Protein AF-L7FP70-F1 (afdb_monomer)

pLDDT: mean 86.77, std 14.59, range [39.66, 96.88]

Foldseek 3Di:
DDDPDPPPPFAPDDDFQWEDDGRDTDGEPPQARHANDNQAGPHGDFQWEDDPRHTDGEDPQARAANDNQAGPHGDPQWDDDPRHTDGNDPPDD

Solvent-accessible surface area (backbone atoms only — not comparable to full-atom values): 5301 Å² total; per-residue (Å²): 140,80,90,80,76,86,49,99,85,52,49,90,75,51,60,84,34,24,19,69,57,89,51,41,70,40,68,33,43,77,52,27,37,34,29,79,37,70,73,33,34,78,40,42,30,84,34,20,21,66,58,88,35,40,42,42,66,33,44,84,51,27,38,27,28,75,40,62,79,35,35,79,35,42,31,94,66,33,43,80,53,97,35,35,44,42,74,58,66,90,83,82,126

InterPro domains:
  IPR005127 Giardia variant-specific surface protein [PF03302] (7-90)
  IPR006212 Furin-like repeat [SM00261] (22-80)
  IPR009030 Growth factor receptor cysteine-rich domain superfamily [SSF57184] (10-91)

Organism: NCBI:txid370355

Nearest PDB structures (foldseek):
  4qxf-assembly1_C-2  TM=8.107E-01  e=1.839E-02  Homo sapiens
  4kng-assembly1_P  TM=6.000E-01  e=3.685E-03  Homo sapiens
  4c8v-assembly6_F  TM=4.702E-01  e=4.469E-03  Xenopus tropicalis
  4c8v-assembly3_C  TM=5.120E-01  e=1.617E-02  Xenopus tropicalis
  4c99-assembly1_B  TM=5.070E-01  e=2.379E-02  Mus musculus

Secondary structure (DSSP, 8-state):
-------TT--SSPPTTEEEETTEEEEPPTTEEEEEETTEEEEEPTTEEEETTEEEEPPTTEEEEEETTEEEEE-TTEEEETTEEEE--TT--

Radius of gyration: 17.93 Å; Cα contacts (8 Å, |Δi|>4): 203; chains: 1; bounding box: 40×29×50 Å

Mean predicted aligned error: 7.75 Å

Structure (mmCIF, N/CA/C/O backbone):
data_AF-L7FP70-F1
#
_entry.id   AF-L7FP70-F1
#
loop_
_atom_site.group_PDB
_atom_site.id
_atom_site.type_symbol
_atom_site.label_atom_id
_atom_site.label_alt_id
_atom_site.label_comp_id
_atom_site.label_asym_id
_atom_site.label_entity_id
_atom_site.label_seq_id
_atom_site.pdbx_PDB_ins_code
_atom_site.Cartn_x
_atom_site.Cartn_y
_atom_site.Cartn_z
_atom_site.occupancy
_atom_site.B_iso_or_equiv
_atom_site.auth_seq_id
_atom_site.auth_comp_id
_atom_site.auth_asym_id
_atom_site.auth_atom_id
_atom_site.pdbx_PDB_model_num
ATOM 1 N N . VAL A 1 1 ? 9.821 24.021 -17.419 1.00 44.19 1 VAL A N 1
ATOM 2 C CA . VAL A 1 1 ? 9.799 22.732 -16.683 1.00 44.19 1 VAL A CA 1
ATOM 3 C C . VAL A 1 1 ? 8.357 22.244 -16.793 1.00 44.19 1 VAL A C 1
ATOM 5 O O . VAL A 1 1 ? 7.508 22.918 -16.248 1.00 44.19 1 VAL A O 1
ATOM 8 N N . LEU A 1 2 ? 7.928 21.276 -17.599 1.00 39.66 2 LEU A N 1
ATOM 9 C CA . LEU A 1 2 ? 8.512 20.031 -18.078 1.00 39.66 2 LEU A CA 1
ATOM 10 C C . LEU A 1 2 ? 8.053 19.781 -19.530 1.00 39.66 2 LEU A C 1
ATOM 12 O O . LEU A 1 2 ? 6.856 19.730 -19.796 1.00 39.66 2 LEU A O 1
ATOM 16 N N . ASN A 1 3 ? 8.995 19.565 -20.446 1.00 45.62 3 ASN A N 1
ATOM 17 C CA . ASN A 1 3 ? 8.703 19.058 -21.786 1.00 45.62 3 ASN A CA 1
ATOM 18 C C . ASN A 1 3 ? 8.926 17.541 -21.780 1.00 45.62 3 ASN A C 1
ATOM 20 O O . ASN A 1 3 ? 10.045 17.096 -22.014 1.00 45.62 3 ASN A O 1
ATOM 24 N N . ALA A 1 4 ? 7.888 16.743 -21.534 1.00 49.75 4 ALA A N 1
ATOM 25 C CA . ALA A 1 4 ? 7.906 15.330 -21.909 1.00 49.75 4 ALA A CA 1
ATOM 26 C C . ALA A 1 4 ? 7.085 15.193 -23.194 1.00 49.75 4 ALA A C 1
ATOM 28 O O . ALA A 1 4 ? 5.860 15.105 -23.162 1.00 49.75 4 ALA A O 1
ATOM 29 N N . LYS A 1 5 ? 7.778 15.291 -24.335 1.00 55.62 5 LYS A N 1
ATOM 30 C CA . LYS A 1 5 ? 7.197 15.064 -25.658 1.00 55.62 5 LYS A CA 1
ATOM 31 C C . LYS A 1 5 ? 6.668 13.631 -25.729 1.00 55.62 5 LYS A C 1
ATOM 33 O O . LYS A 1 5 ? 7.416 12.681 -25.521 1.00 55.62 5 LYS A O 1
ATOM 38 N N . LEU A 1 6 ? 5.388 13.512 -26.067 1.00 58.66 6 LEU A N 1
ATOM 39 C CA . LEU A 1 6 ? 4.824 12.341 -26.723 1.00 58.66 6 LEU A CA 1
ATOM 40 C C . LEU A 1 6 ? 5.511 12.252 -28.099 1.00 58.66 6 LEU A C 1
ATOM 42 O O . LEU A 1 6 ? 5.112 12.950 -29.027 1.00 58.66 6 LEU A O 1
ATOM 46 N N . ASP A 1 7 ? 6.591 11.485 -28.222 1.00 55.00 7 ASP A N 1
ATOM 47 C CA . ASP A 1 7 ? 7.084 11.077 -29.539 1.00 55.00 7 ASP A CA 1
ATOM 48 C C . ASP A 1 7 ? 6.440 9.725 -29.856 1.00 55.00 7 ASP A C 1
ATOM 50 O O . ASP A 1 7 ? 6.493 8.796 -29.048 1.00 55.00 7 ASP A O 1
ATOM 54 N N . ALA A 1 8 ? 5.728 9.648 -30.979 1.00 58.66 8 ALA A N 1
ATOM 55 C CA . ALA A 1 8 ? 4.674 8.670 -31.265 1.00 58.66 8 ALA A CA 1
ATOM 56 C C . ALA A 1 8 ? 5.138 7.201 -31.424 1.00 58.66 8 ALA A C 1
ATOM 58 O O . ALA A 1 8 ? 4.383 6.378 -31.939 1.00 58.66 8 ALA A O 1
ATOM 59 N N . THR A 1 9 ? 6.344 6.847 -30.962 1.00 57.69 9 THR A N 1
ATOM 60 C CA . THR A 1 9 ? 6.917 5.496 -31.099 1.00 57.69 9 THR A CA 1
ATOM 61 C C . THR A 1 9 ? 7.625 4.972 -29.841 1.00 57.69 9 THR A C 1
ATOM 63 O O . THR A 1 9 ? 7.830 3.764 -29.725 1.00 57.69 9 THR A O 1
ATOM 66 N N . THR A 1 10 ? 7.975 5.817 -28.864 1.00 59.34 10 THR A N 1
ATOM 67 C CA . THR A 1 10 ? 8.703 5.383 -27.657 1.00 59.34 10 THR A CA 1
ATOM 68 C C . THR A 1 10 ? 8.192 6.086 -26.406 1.00 59.34 10 THR A C 1
ATOM 70 O O . THR A 1 10 ? 8.201 7.309 -26.291 1.00 59.34 10 THR A O 1
ATOM 73 N N . CYS A 1 11 ? 7.737 5.298 -25.430 1.00 69.19 11 CYS A N 1
ATOM 74 C CA . CYS A 1 11 ? 7.305 5.860 -24.163 1.00 69.19 11 CYS A CA 1
ATOM 75 C C . CYS A 1 11 ? 8.530 6.218 -23.316 1.00 69.19 11 CYS A C 1
ATOM 77 O O . CYS A 1 11 ? 9.328 5.343 -22.994 1.00 69.19 11 CYS A O 1
ATOM 79 N N . VAL A 1 12 ? 8.689 7.496 -22.976 1.00 78.06 12 VAL A N 1
ATOM 80 C CA . VAL A 1 12 ? 9.772 7.985 -22.098 1.00 78.06 12 VAL A CA 1
ATOM 81 C C . VAL A 1 12 ? 9.298 8.220 -20.663 1.00 78.06 12 VAL A C 1
ATOM 83 O O . VAL A 1 12 ? 10.109 8.313 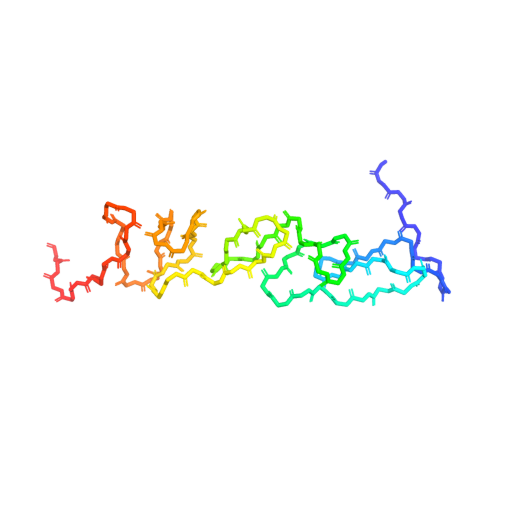-19.746 1.00 78.06 12 VAL A O 1
ATOM 86 N N . SER A 1 13 ? 7.984 8.285 -20.451 1.00 79.69 13 SER A N 1
ATOM 87 C CA . SER A 1 13 ? 7.355 8.397 -19.139 1.00 79.69 13 SER A CA 1
ATOM 88 C C . SER A 1 13 ? 5.961 7.775 -19.164 1.00 79.69 13 SER A C 1
ATOM 90 O O . SER A 1 13 ? 5.211 7.920 -20.127 1.00 79.69 13 SER A O 1
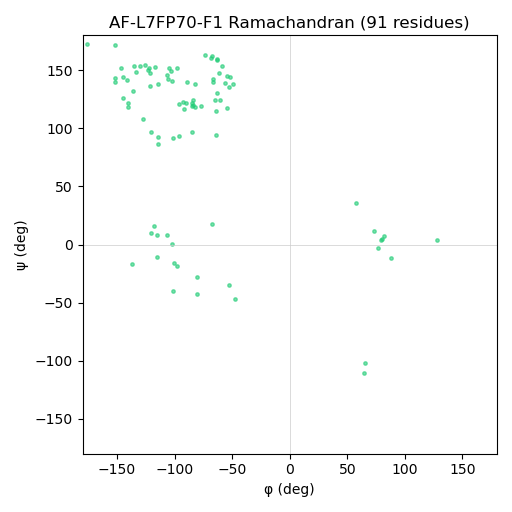ATOM 92 N N . CYS A 1 14 ? 5.603 7.069 -18.095 1.00 85.69 14 CYS A N 1
ATOM 93 C CA . CYS A 1 14 ? 4.312 6.403 -17.976 1.00 85.69 14 CYS A CA 1
ATOM 94 C C . CYS A 1 14 ? 3.372 7.188 -17.062 1.00 85.69 14 CYS A C 1
ATOM 96 O O . CYS A 1 14 ? 3.804 7.844 -16.116 1.00 85.69 14 CYS A O 1
ATOM 98 N N . LYS A 1 15 ? 2.066 7.101 -17.334 1.00 87.94 15 LYS A N 1
ATOM 99 C CA . LYS A 1 15 ? 1.039 7.605 -16.413 1.00 87.94 15 LYS A CA 1
ATOM 100 C C . LYS A 1 15 ? 1.081 6.835 -15.085 1.00 87.94 15 LYS A C 1
ATOM 102 O O . LYS A 1 15 ? 1.542 5.695 -15.050 1.00 87.94 15 LYS A O 1
ATOM 107 N N . ALA A 1 16 ? 0.532 7.422 -14.021 1.00 86.81 16 ALA A N 1
ATOM 108 C CA . ALA A 1 16 ? 0.388 6.745 -12.730 1.00 86.81 16 ALA A CA 1
ATOM 109 C C . ALA A 1 16 ? -0.307 5.375 -12.876 1.00 86.81 16 ALA A C 1
ATOM 111 O O . ALA A 1 16 ? -1.195 5.197 -13.717 1.00 86.81 16 ALA A O 1
ATOM 112 N N . GLY A 1 17 ? 0.118 4.402 -12.069 1.00 89.38 17 GLY A N 1
ATOM 113 C CA . GLY A 1 17 ? -0.282 2.998 -12.187 1.00 89.38 17 GLY A CA 1
ATOM 114 C C . GLY A 1 17 ? 0.464 2.203 -13.266 1.00 89.38 17 GLY A C 1
ATOM 115 O O . GLY A 1 17 ? 0.134 1.038 -13.483 1.00 89.38 17 GLY A O 1
ATOM 116 N N . PHE A 1 18 ? 1.457 2.795 -13.941 1.00 92.50 18 PHE A N 1
ATOM 117 C CA . PHE A 1 18 ? 2.307 2.118 -14.920 1.00 92.50 18 PHE A CA 1
ATOM 118 C C . PHE A 1 18 ? 3.786 2.447 -14.685 1.00 92.50 18 PHE A C 1
ATOM 120 O O . PHE A 1 18 ? 4.121 3.560 -14.285 1.00 92.50 18 PHE A O 1
ATOM 127 N N . TYR A 1 19 ? 4.672 1.502 -14.997 1.00 92.94 19 TYR A N 1
ATOM 128 C CA . TYR A 1 19 ? 6.120 1.699 -15.014 1.00 92.94 19 TYR A CA 1
ATOM 129 C C . TYR A 1 19 ? 6.686 1.499 -16.415 1.00 92.94 19 TYR A C 1
ATOM 131 O O . TYR A 1 19 ? 6.126 0.768 -17.237 1.00 92.94 19 TYR A O 1
ATOM 139 N N . LEU A 1 20 ? 7.810 2.161 -16.678 1.00 90.25 20 LEU A N 1
ATOM 140 C CA . LEU A 1 20 ? 8.518 2.042 -17.940 1.00 90.25 20 LEU A CA 1
ATOM 141 C C . LEU A 1 20 ? 9.429 0.814 -17.919 1.00 90.25 20 LEU A C 1
ATOM 143 O O . LEU A 1 20 ? 10.304 0.693 -17.064 1.00 90.25 20 LEU A O 1
ATOM 147 N N . GLU A 1 21 ? 9.253 -0.073 -18.892 1.00 91.25 21 GLU A N 1
ATOM 148 C CA . GLU A 1 21 ? 10.152 -1.194 -19.143 1.00 91.25 21 GLU A CA 1
ATOM 149 C C . GLU A 1 21 ? 10.582 -1.167 -20.614 1.00 91.25 21 GLU A C 1
ATOM 151 O O . GLU A 1 21 ? 9.781 -1.400 -21.528 1.00 91.25 21 GLU A O 1
ATOM 156 N N . GLY A 1 22 ? 11.845 -0.809 -20.856 1.00 87.38 22 GLY A N 1
ATOM 157 C CA . GLY A 1 22 ? 12.323 -0.462 -22.194 1.00 87.38 22 GLY A CA 1
ATOM 158 C C . GLY A 1 22 ? 11.621 0.800 -22.703 1.00 87.38 22 GLY A C 1
ATOM 159 O O . GLY A 1 22 ? 11.832 1.881 -22.169 1.00 87.38 22 GLY A O 1
ATOM 160 N N . SER A 1 23 ? 10.758 0.654 -23.711 1.00 84.75 23 SER A N 1
ATOM 161 C CA . SER A 1 23 ? 9.925 1.742 -24.262 1.00 84.75 23 SER A CA 1
ATOM 162 C C . SER A 1 23 ? 8.423 1.477 -24.114 1.00 84.75 23 SER A C 1
ATOM 164 O O . SER A 1 23 ? 7.610 2.104 -24.796 1.00 84.75 23 SER A O 1
ATOM 166 N N . LYS A 1 24 ? 8.044 0.515 -23.259 1.00 87.56 24 LYS A N 1
ATOM 167 C CA . LYS A 1 24 ? 6.653 0.108 -23.027 1.00 87.56 24 LYS A CA 1
ATOM 168 C C . LYS A 1 24 ? 6.234 0.440 -21.602 1.00 87.56 24 LYS A C 1
ATOM 170 O O . LYS A 1 24 ? 6.968 0.169 -20.656 1.00 87.56 24 LYS A O 1
ATOM 175 N N . CYS A 1 25 ? 5.018 0.953 -21.451 1.00 91.19 25 CYS A N 1
ATOM 176 C CA . CYS A 1 25 ? 4.394 1.078 -20.141 1.00 91.19 25 CYS A CA 1
ATOM 177 C C . CYS A 1 25 ? 3.722 -0.2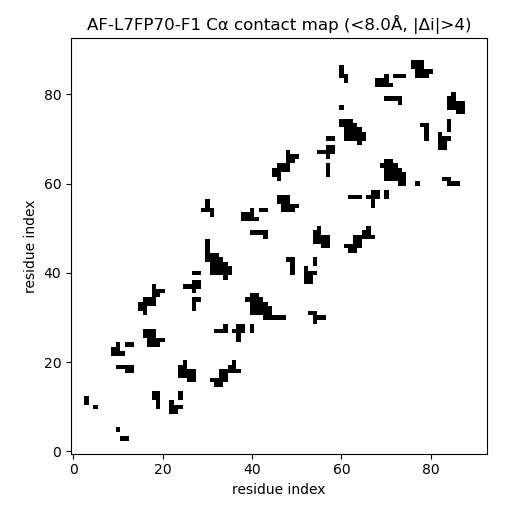30 -19.755 1.00 91.19 25 CYS A C 1
ATOM 179 O O . CYS A 1 25 ? 2.806 -0.691 -20.438 1.00 91.19 25 CYS A O 1
ATOM 181 N N . LYS A 1 26 ? 4.156 -0.803 -18.640 1.00 92.75 26 LYS A N 1
ATOM 182 C CA . LYS A 1 26 ? 3.535 -1.973 -18.027 1.00 92.75 26 LYS A CA 1
ATOM 183 C C . LYS A 1 26 ? 2.785 -1.556 -16.776 1.00 92.75 26 LYS A C 1
ATOM 185 O O . LYS A 1 26 ? 3.186 -0.619 -16.097 1.00 92.75 26 LYS A O 1
ATOM 190 N N . VAL A 1 27 ? 1.675 -2.228 -16.500 1.00 94.00 27 VAL A N 1
ATOM 191 C CA . VAL A 1 27 ? 0.848 -1.932 -15.328 1.00 94.00 27 VAL A CA 1
ATOM 192 C C . VAL A 1 27 ? 1.605 -2.276 -14.042 1.00 94.00 27 VAL A C 1
ATOM 194 O O . VAL A 1 27 ? 2.346 -3.260 -13.993 1.00 94.00 27 VAL A O 1
ATOM 197 N N . CYS A 1 28 ? 1.433 -1.459 -13.009 1.00 95.75 28 CYS A N 1
ATOM 198 C CA . CYS A 1 28 ? 1.916 -1.764 -11.669 1.00 95.75 28 CYS A CA 1
ATOM 199 C C . CYS A 1 28 ? 1.158 -2.950 -11.054 1.00 95.75 28 CYS A C 1
ATOM 201 O O . CYS A 1 28 ? 0.055 -3.299 -11.476 1.00 95.75 28 CYS A O 1
ATOM 203 N N . ALA A 1 29 ? 1.732 -3.544 -10.006 1.00 95.81 29 ALA A N 1
ATOM 204 C CA . ALA A 1 29 ? 1.027 -4.527 -9.191 1.00 95.81 29 ALA A CA 1
ATOM 205 C C . ALA A 1 29 ? -0.258 -3.943 -8.572 1.00 95.81 29 ALA A C 1
ATOM 207 O O . ALA A 1 29 ? -0.362 -2.741 -8.319 1.00 95.81 29 ALA A O 1
ATOM 208 N N . THR A 1 30 ? -1.234 -4.804 -8.286 1.00 95.00 30 THR A N 1
ATOM 209 C CA . THR A 1 30 ? -2.506 -4.412 -7.662 1.00 95.00 30 THR A CA 1
ATOM 210 C C . THR A 1 30 ? -2.292 -3.615 -6.374 1.00 95.00 30 THR A C 1
ATOM 212 O O . THR A 1 30 ? -1.470 -3.978 -5.536 1.00 95.00 30 THR A O 1
ATOM 215 N N . GLY A 1 31 ? -3.048 -2.526 -6.211 1.00 94.06 31 GLY A N 1
ATOM 216 C CA . GLY A 1 31 ? -2.958 -1.643 -5.043 1.00 94.06 31 GLY A CA 1
ATOM 217 C C . GLY A 1 31 ? -1.754 -0.697 -5.055 1.00 94.06 31 GLY A C 1
ATOM 218 O O . GLY A 1 31 ? -1.631 0.134 -4.157 1.00 94.06 31 GLY A O 1
ATOM 219 N N . CYS A 1 32 ? -0.880 -0.790 -6.060 1.00 96.81 32 CYS A N 1
ATOM 220 C CA . CYS A 1 32 ? 0.250 0.106 -6.234 1.00 96.81 32 CYS A CA 1
ATOM 221 C C . CYS A 1 32 ? -0.127 1.314 -7.099 1.00 96.81 32 CYS A C 1
ATOM 223 O O . CYS A 1 32 ? -0.528 1.170 -8.256 1.00 96.81 32 CYS A O 1
ATOM 225 N N . LYS A 1 33 ? 0.032 2.514 -6.539 1.00 95.06 33 LYS A N 1
ATOM 226 C CA . LYS A 1 33 ? -0.234 3.786 -7.216 1.00 95.06 33 LYS A CA 1
ATOM 227 C C . LYS A 1 33 ? 0.931 4.188 -8.118 1.00 95.06 33 LYS A C 1
ATOM 229 O O . LYS A 1 33 ? 0.712 4.622 -9.249 1.00 95.06 33 LYS A O 1
ATOM 234 N N . GLU A 1 34 ? 2.159 4.015 -7.638 1.00 94.88 34 GLU A N 1
ATOM 235 C CA . GLU A 1 34 ? 3.382 4.297 -8.393 1.00 94.88 34 GLU A CA 1
ATOM 236 C C 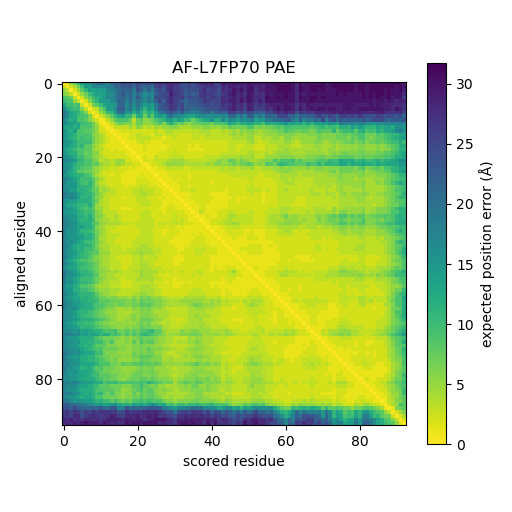. GLU A 1 34 ? 4.386 3.171 -8.193 1.00 94.88 34 GLU A C 1
ATOM 238 O O . GLU A 1 34 ? 4.650 2.770 -7.061 1.00 94.88 34 GLU A O 1
ATOM 243 N N . CYS A 1 35 ? 4.978 2.679 -9.278 1.00 95.81 35 CYS A N 1
ATOM 244 C CA . CYS A 1 35 ? 5.971 1.615 -9.237 1.00 95.81 35 CYS A CA 1
ATOM 245 C C . CYS A 1 35 ? 7.170 1.923 -10.139 1.00 95.81 35 CYS A C 1
ATOM 247 O O . CYS A 1 35 ? 7.053 2.629 -11.138 1.00 95.81 35 CYS A O 1
ATOM 249 N N . SER A 1 36 ? 8.325 1.356 -9.790 1.00 93.56 36 SER A N 1
ATOM 250 C CA . SER A 1 36 ? 9.541 1.34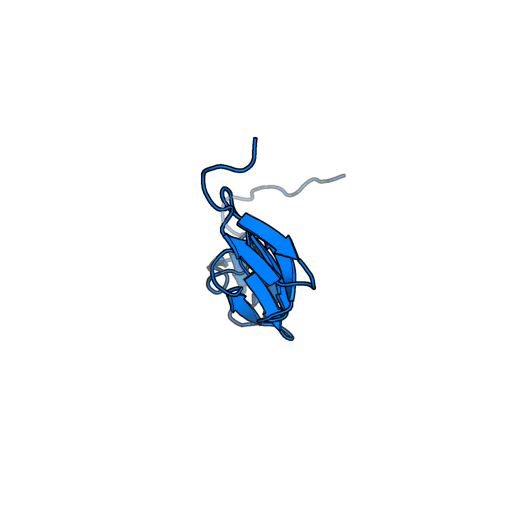3 -10.623 1.00 93.56 36 SER A CA 1
ATOM 251 C C . SER A 1 36 ? 9.770 -0.003 -11.319 1.00 93.56 36 SER A C 1
ATOM 253 O O . SER A 1 36 ? 10.752 -0.177 -12.034 1.00 93.56 36 SER A O 1
ATOM 255 N N . GLY A 1 37 ? 8.879 -0.972 -11.107 1.00 93.25 37 GLY A N 1
ATOM 256 C CA . GLY A 1 37 ? 8.967 -2.309 -11.679 1.00 93.25 37 GLY A CA 1
ATOM 257 C C . GLY A 1 37 ? 7.745 -3.151 -11.328 1.00 93.25 37 GLY A C 1
ATOM 258 O O . GLY A 1 37 ? 6.951 -2.766 -10.469 1.00 93.25 37 GLY A O 1
ATOM 259 N N . ALA A 1 38 ? 7.641 -4.338 -11.929 1.00 91.06 38 ALA A N 1
ATOM 260 C CA . ALA A 1 38 ? 6.511 -5.252 -11.728 1.00 91.06 38 ALA A CA 1
ATOM 261 C C . ALA A 1 38 ? 6.223 -5.567 -10.247 1.00 91.06 38 ALA A C 1
ATOM 263 O O . ALA A 1 38 ? 5.069 -5.713 -9.858 1.00 91.06 38 ALA A O 1
ATOM 264 N N . THR A 1 39 ? 7.268 -5.654 -9.419 1.00 90.38 39 THR A N 1
ATOM 265 C CA . THR A 1 39 ? 7.186 -5.984 -7.984 1.00 90.38 39 THR A CA 1
ATOM 266 C C . THR A 1 39 ? 7.755 -4.888 -7.081 1.00 90.38 39 THR A C 1
ATOM 268 O O . THR A 1 39 ? 7.939 -5.109 -5.885 1.00 90.38 39 THR A O 1
ATOM 271 N N . LYS A 1 40 ? 8.066 -3.712 -7.646 1.00 95.06 40 LYS A N 1
ATOM 272 C CA . LYS A 1 40 ? 8.677 -2.590 -6.923 1.00 95.06 40 LYS A CA 1
ATOM 273 C C . LYS A 1 40 ? 7.735 -1.407 -6.853 1.00 95.06 40 LYS A C 1
ATOM 275 O O . LYS A 1 40 ? 7.792 -0.510 -7.694 1.00 95.06 40 LYS A O 1
ATOM 280 N N . CYS A 1 41 ? 6.878 -1.418 -5.846 1.00 96.81 41 CYS A N 1
ATOM 281 C CA . CYS A 1 41 ? 6.003 -0.306 -5.548 1.00 96.81 41 CYS A CA 1
ATOM 282 C C . CYS A 1 41 ? 6.717 0.782 -4.740 1.00 96.81 41 CYS A C 1
ATOM 284 O O . CYS A 1 41 ? 7.469 0.483 -3.818 1.00 96.81 41 CYS A O 1
ATOM 286 N N . ILE A 1 42 ? 6.460 2.035 -5.100 1.00 95.75 42 ILE A N 1
ATOM 287 C CA . ILE A 1 42 ? 6.969 3.244 -4.446 1.00 95.75 42 ILE A CA 1
ATOM 288 C C . ILE A 1 42 ? 5.880 3.838 -3.548 1.00 95.75 42 ILE A C 1
ATOM 290 O O . ILE A 1 42 ? 6.165 4.285 -2.441 1.00 95.75 42 ILE A O 1
ATOM 294 N N . SER A 1 43 ? 4.626 3.829 -4.011 1.00 95.25 43 SER A N 1
ATOM 295 C CA . SER A 1 43 ? 3.487 4.349 -3.255 1.00 95.25 43 SER A CA 1
ATOM 296 C C . SER A 1 43 ? 2.223 3.528 -3.503 1.00 95.25 43 SER A C 1
ATOM 298 O O . SER A 1 43 ? 1.980 3.037 -4.606 1.00 95.25 43 SER A O 1
ATOM 300 N N . CYS A 1 44 ? 1.400 3.375 -2.466 1.00 96.44 44 CYS A N 1
ATOM 301 C CA . CYS A 1 44 ? 0.176 2.583 -2.520 1.00 96.44 44 CYS A CA 1
ATOM 302 C C . CYS A 1 44 ? -1.062 3.449 -2.745 1.00 96.44 44 CYS A C 1
ATOM 304 O O . CYS A 1 44 ? -1.102 4.624 -2.378 1.00 96.44 44 CYS A O 1
ATOM 306 N N . SER A 1 45 ? -2.077 2.861 -3.371 1.00 95.50 45 SER A N 1
ATOM 307 C CA . SER A 1 45 ? -3.415 3.444 -3.442 1.00 95.50 45 SER A CA 1
ATOM 308 C C . SER A 1 45 ? -4.074 3.454 -2.060 1.00 95.50 45 SER A C 1
ATOM 310 O O . SER A 1 45 ? -3.691 2.686 -1.176 1.00 95.50 45 SER A O 1
ATOM 312 N N . ASP A 1 46 ? -5.099 4.290 -1.883 1.00 93.56 46 ASP A N 1
ATOM 313 C CA . ASP A 1 46 ? -5.914 4.268 -0.665 1.00 93.56 46 ASP A CA 1
ATOM 314 C C . ASP A 1 46 ? -6.481 2.856 -0.412 1.00 93.56 46 ASP A C 1
ATOM 316 O O . ASP A 1 46 ? -6.764 2.095 -1.343 1.00 93.56 46 ASP A O 1
ATOM 320 N N . GLY A 1 47 ? -6.594 2.478 0.861 1.00 94.75 47 GLY A N 1
ATOM 321 C CA . GLY A 1 47 ? -6.923 1.113 1.281 1.00 94.75 47 GLY A CA 1
ATOM 322 C C . GLY A 1 47 ? -5.751 0.121 1.242 1.00 94.75 47 GLY A C 1
ATOM 323 O O . GLY A 1 47 ? -5.956 -1.057 1.546 1.00 94.75 47 GLY A O 1
ATOM 324 N N . TYR A 1 48 ? -4.533 0.567 0.914 1.00 96.50 48 TYR A N 1
ATOM 325 C CA . TYR A 1 48 ? -3.306 -0.2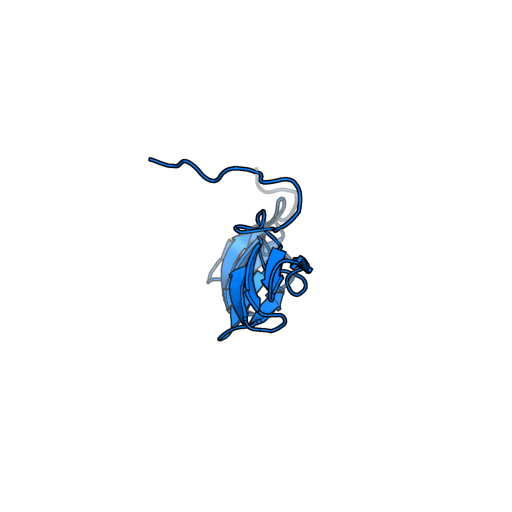32 0.966 1.00 96.50 48 TYR A CA 1
ATOM 326 C C . TYR A 1 48 ? -2.191 0.504 1.721 1.00 96.50 48 TYR A C 1
ATOM 328 O O . TYR A 1 48 ? -2.139 1.732 1.737 1.00 96.50 48 TYR A O 1
ATOM 336 N N . TYR A 1 49 ? -1.269 -0.256 2.309 1.00 96.88 49 TYR A N 1
ATOM 337 C CA . TYR A 1 49 ? -0.041 0.254 2.920 1.00 96.88 49 TYR A CA 1
ATOM 338 C C . TYR A 1 49 ? 1.189 -0.382 2.274 1.00 96.88 49 TYR A C 1
ATOM 340 O O . TYR A 1 49 ? 1.132 -1.509 1.772 1.00 96.88 49 TYR A O 1
ATOM 348 N N . LEU A 1 50 ? 2.299 0.354 2.284 1.00 96.69 50 LEU A N 1
ATOM 349 C CA . LEU A 1 50 ? 3.564 -0.102 1.722 1.00 96.69 50 LEU A CA 1
ATOM 350 C C . LEU A 1 50 ? 4.299 -0.983 2.738 1.00 96.69 50 LEU A C 1
ATOM 352 O O . LEU A 1 50 ? 4.671 -0.523 3.814 1.00 96.69 50 LEU A O 1
ATOM 356 N N . ASP A 1 51 ? 4.523 -2.241 2.374 1.00 95.88 51 ASP A N 1
ATOM 357 C CA . ASP A 1 51 ? 5.304 -3.215 3.133 1.00 95.88 51 ASP A CA 1
ATOM 358 C C . ASP A 1 51 ? 6.555 -3.570 2.320 1.00 95.88 51 ASP A C 1
ATOM 360 O O . ASP A 1 51 ? 6.530 -4.395 1.399 1.00 95.88 51 ASP A O 1
ATOM 364 N N . GLY A 1 52 ? 7.644 -2.845 2.585 1.00 94.56 52 GLY A N 1
ATOM 365 C CA . GLY A 1 52 ? 8.838 -2.869 1.744 1.00 94.56 52 GLY A CA 1
ATOM 366 C C . GLY A 1 52 ? 8.560 -2.287 0.356 1.00 94.56 52 GLY A C 1
ATOM 367 O O . GLY A 1 52 ? 8.500 -1.077 0.193 1.00 94.56 52 GLY A O 1
ATOM 368 N N . ASN A 1 53 ? 8.397 -3.159 -0.640 1.00 95.38 53 ASN A N 1
ATOM 369 C CA . ASN A 1 53 ? 8.143 -2.797 -2.042 1.00 95.38 53 ASN A CA 1
ATOM 370 C C . ASN A 1 53 ? 6.763 -3.268 -2.533 1.00 95.38 53 ASN A C 1
ATOM 372 O O . ASN A 1 53 ? 6.478 -3.220 -3.730 1.00 95.38 53 ASN A O 1
ATOM 376 N N . ILE A 1 54 ? 5.917 -3.782 -1.637 1.00 95.50 54 ILE A N 1
ATOM 377 C CA . ILE A 1 54 ? 4.634 -4.395 -1.985 1.00 95.50 54 ILE A CA 1
ATOM 378 C C . ILE A 1 54 ? 3.519 -3.650 -1.261 1.00 95.50 54 ILE A C 1
ATOM 380 O O . ILE A 1 54 ? 3.622 -3.365 -0.072 1.00 95.50 54 ILE A O 1
ATOM 384 N N . CYS A 1 55 ? 2.430 -3.373 -1.972 1.00 96.69 55 CYS A N 1
ATOM 385 C CA . CYS A 1 55 ? 1.225 -2.835 -1.360 1.00 96.69 55 CYS A CA 1
ATOM 386 C C . CYS A 1 55 ? 0.366 -3.961 -0.804 1.00 96.69 55 CYS A C 1
ATOM 388 O O . CYS A 1 55 ? -0.100 -4.830 -1.543 1.00 96.69 55 CYS A O 1
ATOM 390 N N . LYS A 1 56 ? 0.138 -3.933 0.506 1.00 96.50 56 LYS A N 1
ATOM 391 C CA . LYS A 1 56 ? -0.751 -4.866 1.199 1.00 96.50 56 LYS A CA 1
ATOM 392 C C . LYS A 1 56 ? -2.036 -4.152 1.583 1.00 96.50 56 LYS A C 1
ATOM 394 O O . LYS A 1 56 ? -2.019 -2.977 1.934 1.00 96.50 56 LYS A O 1
ATOM 399 N N . ARG A 1 57 ? -3.163 -4.855 1.485 1.00 95.69 57 ARG A N 1
ATOM 400 C CA . ARG A 1 57 ? -4.475 -4.277 1.791 1.00 95.69 57 ARG A CA 1
ATOM 401 C C . ARG A 1 57 ? -4.576 -3.955 3.282 1.00 95.69 57 ARG A C 1
ATOM 403 O O . ARG A 1 57 ? -4.140 -4.747 4.117 1.00 95.69 57 ARG A O 1
ATOM 410 N N . CYS A 1 58 ? -5.185 -2.822 3.605 1.00 95.75 58 CYS A N 1
ATOM 411 C CA . CYS A 1 58 ? -5.569 -2.481 4.966 1.00 95.75 58 CYS A CA 1
ATOM 412 C C . CYS A 1 58 ? -6.605 -3.470 5.522 1.00 95.75 58 CYS A C 1
ATOM 414 O O . CYS A 1 58 ? -7.332 -4.136 4.774 1.00 95.75 58 CYS A O 1
ATOM 416 N N . THR A 1 59 ? -6.704 -3.536 6.852 1.00 94.06 59 THR A N 1
ATOM 417 C CA . THR A 1 59 ? -7.818 -4.230 7.514 1.00 94.06 59 THR A CA 1
ATOM 418 C C . THR A 1 59 ? -9.154 -3.579 7.141 1.00 94.06 59 THR A C 1
ATOM 420 O O . THR A 1 59 ? -9.239 -2.374 6.901 1.00 94.06 59 THR A O 1
ATOM 423 N N . THR A 1 60 ? -10.210 -4.392 7.081 1.00 91.12 60 THR A N 1
ATOM 424 C CA . THR A 1 60 ? -11.579 -3.956 6.784 1.00 91.12 60 THR A CA 1
ATOM 425 C C . THR A 1 60 ? -12.003 -2.762 7.643 1.00 91.12 60 THR A C 1
ATOM 427 O O . THR A 1 60 ? -11.733 -2.724 8.841 1.00 91.12 60 THR A O 1
ATOM 430 N N . GLY A 1 61 ? -12.689 -1.796 7.027 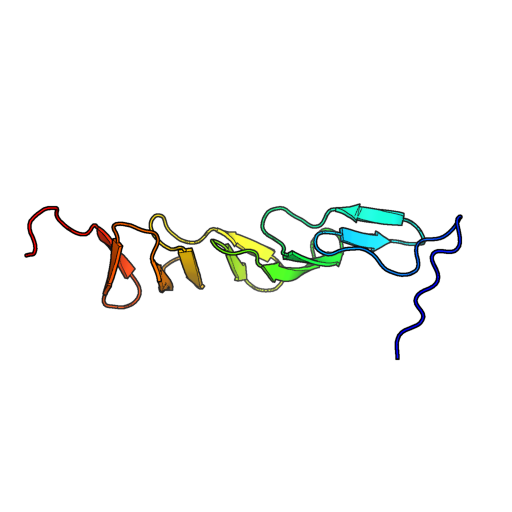1.00 91.00 61 GLY A N 1
ATOM 431 C CA . GLY A 1 61 ? -13.130 -0.555 7.672 1.00 91.00 61 GLY A CA 1
ATOM 432 C C . GLY A 1 61 ? -12.101 0.577 7.615 1.00 91.00 61 GLY A C 1
ATOM 433 O O . GLY A 1 61 ? -12.455 1.727 7.863 1.00 91.00 61 GLY A O 1
ATOM 434 N N . CYS A 1 62 ? -10.853 0.300 7.230 1.00 95.56 62 CYS A N 1
ATOM 435 C CA . CYS A 1 62 ? -9.809 1.315 7.124 1.00 95.56 62 CYS A CA 1
ATOM 436 C C . CYS A 1 62 ? -9.674 1.834 5.692 1.00 95.56 62 CYS A C 1
ATOM 438 O O . CYS A 1 62 ? -9.381 1.073 4.772 1.00 95.56 62 CYS A O 1
ATOM 440 N N . SER A 1 63 ? -9.862 3.142 5.518 1.00 94.81 63 SER A N 1
ATOM 441 C CA . SER A 1 63 ? -9.622 3.832 4.244 1.00 94.81 63 SER A CA 1
ATOM 442 C C . SER A 1 63 ? -8.136 4.138 4.046 1.00 94.81 63 SER A C 1
ATOM 444 O O . SER A 1 63 ? -7.652 4.173 2.916 1.00 94.81 63 S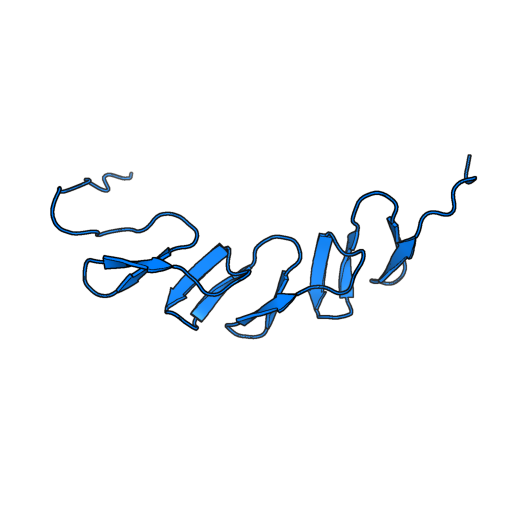ER A O 1
ATOM 446 N N . LYS A 1 64 ? -7.389 4.308 5.146 1.00 95.38 64 LYS A N 1
ATOM 447 C CA . LYS A 1 64 ? -5.933 4.500 5.163 1.00 95.38 64 LYS A CA 1
ATOM 448 C C . LYS A 1 64 ? -5.317 3.749 6.337 1.00 95.38 64 LYS A C 1
ATOM 450 O O . LYS A 1 64 ? -5.882 3.721 7.433 1.00 95.38 64 LYS A O 1
ATOM 455 N N . CYS A 1 65 ? -4.148 3.158 6.126 1.00 96.56 65 CYS A N 1
ATOM 456 C CA . CYS A 1 65 ? -3.408 2.466 7.171 1.00 96.56 65 CYS A CA 1
ATOM 457 C C . CYS A 1 65 ? -1.895 2.611 6.973 1.00 96.56 65 CYS A C 1
ATOM 459 O O . CYS A 1 65 ? -1.421 2.785 5.853 1.00 96.56 65 CYS A O 1
ATOM 461 N N . SER A 1 66 ? -1.143 2.565 8.072 1.00 95.06 66 SER A N 1
ATOM 462 C CA . SER A 1 66 ? 0.327 2.547 8.077 1.00 95.06 66 SER A CA 1
ATOM 463 C C . SER A 1 66 ? 0.897 1.134 8.229 1.00 95.06 66 SER A C 1
ATOM 465 O O . SER A 1 66 ? 2.053 0.897 7.8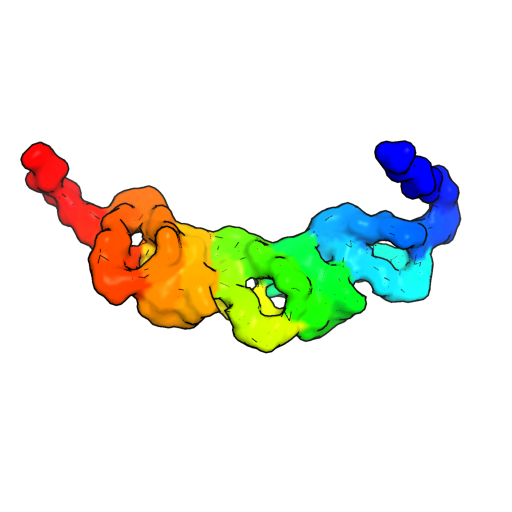95 1.00 95.06 66 SER A O 1
ATOM 467 N N . ALA A 1 67 ? 0.083 0.194 8.707 1.00 94.25 67 ALA A N 1
ATOM 468 C CA . ALA A 1 67 ? 0.376 -1.232 8.786 1.00 94.25 67 ALA A CA 1
ATOM 469 C C . ALA A 1 67 ? -0.938 -2.023 8.711 1.00 94.25 67 ALA A C 1
ATOM 471 O O . ALA A 1 67 ? -2.017 -1.439 8.827 1.00 94.25 67 ALA A O 1
ATOM 472 N N . ALA A 1 68 ? -0.859 -3.354 8.602 1.00 89.38 68 ALA A N 1
ATOM 473 C CA . ALA A 1 68 ? -2.035 -4.225 8.495 1.00 89.38 68 ALA A CA 1
ATOM 474 C C . ALA A 1 68 ? -3.123 -3.899 9.534 1.00 89.38 68 ALA A C 1
ATOM 476 O O . ALA A 1 68 ? -4.289 -3.757 9.174 1.00 89.38 68 ALA A O 1
ATOM 477 N N . SER A 1 69 ? -2.738 -3.733 10.802 1.00 88.12 69 SER A N 1
ATOM 478 C CA . SER A 1 69 ? -3.639 -3.489 11.936 1.00 88.12 69 SER A CA 1
ATOM 479 C C . SER A 1 69 ? -3.614 -2.054 12.475 1.00 88.12 69 SER A C 1
ATOM 481 O O . SER A 1 69 ? -4.189 -1.815 13.536 1.00 88.12 69 SER A O 1
ATOM 483 N N . THR A 1 70 ? -2.939 -1.126 11.789 1.00 95.31 70 THR A N 1
ATOM 484 C CA . THR A 1 70 ? -2.777 0.264 12.242 1.00 95.31 70 THR A CA 1
ATOM 485 C C . THR A 1 70 ? -3.373 1.207 11.215 1.00 95.31 70 THR A C 1
ATOM 487 O O . THR A 1 70 ? -2.748 1.553 10.212 1.00 95.31 70 THR A O 1
ATOM 490 N N . CYS A 1 71 ? -4.603 1.617 11.469 1.00 96.12 71 CYS A N 1
ATOM 491 C CA . CYS A 1 71 ? -5.370 2.499 10.617 1.00 96.12 71 CYS A CA 1
ATOM 492 C C . CYS A 1 71 ? -5.115 3.958 10.982 1.00 96.12 71 CYS A C 1
ATOM 494 O O . CYS A 1 71 ? -5.005 4.321 12.151 1.00 96.12 71 CYS A O 1
ATOM 496 N N . THR A 1 72 ? -5.004 4.786 9.953 1.00 95.69 72 THR A N 1
ATOM 497 C CA . THR A 1 72 ? -4.810 6.238 10.053 1.00 95.69 72 THR A CA 1
ATOM 498 C C . THR A 1 72 ? -6.005 7.003 9.489 1.00 95.69 72 THR A C 1
ATOM 500 O O . THR A 1 72 ? -6.123 8.205 9.700 1.00 95.69 72 THR A O 1
ATOM 503 N N . GLY A 1 73 ? -6.914 6.302 8.807 1.00 94.62 73 GLY A N 1
ATOM 504 C CA . GLY A 1 73 ? -8.192 6.814 8.341 1.00 94.62 73 GLY A CA 1
ATOM 505 C C . GLY A 1 73 ? -9.212 5.686 8.248 1.00 94.62 73 GLY A C 1
ATOM 506 O O . GLY A 1 73 ? -8.874 4.552 7.891 1.00 94.62 73 GLY A O 1
ATOM 507 N N . CYS A 1 74 ? -10.460 6.002 8.574 1.00 94.88 74 CYS A N 1
ATOM 508 C CA . CYS A 1 74 ? -11.569 5.062 8.524 1.00 94.88 74 CYS A CA 1
ATOM 509 C C . CYS A 1 74 ? -12.467 5.330 7.320 1.00 94.88 74 CYS A C 1
ATOM 511 O O . CYS A 1 74 ? -12.497 6.438 6.787 1.00 94.88 74 CYS A O 1
ATOM 513 N N . SER A 1 75 ? -13.119 4.276 6.840 1.00 93.19 75 SER A N 1
ATOM 514 C CA . SER A 1 75 ? -14.155 4.381 5.811 1.00 93.19 75 SER A CA 1
ATOM 515 C C . SER A 1 75 ? -15.424 4.975 6.418 1.00 93.19 75 SER A C 1
ATOM 517 O O . SER A 1 75 ? -15.590 4.963 7.640 1.00 93.19 75 SER A O 1
ATOM 519 N N . ASP A 1 76 ? -16.334 5.454 5.576 1.00 91.19 76 ASP A N 1
ATOM 520 C CA . ASP A 1 76 ? -17.612 5.991 6.041 1.00 91.19 76 ASP A CA 1
ATOM 521 C C . ASP A 1 76 ? -18.377 4.963 6.890 1.00 91.19 76 ASP A C 1
ATOM 523 O O . ASP A 1 76 ? -18.382 3.764 6.603 1.00 91.19 76 ASP A O 1
ATOM 527 N N . GLY A 1 77 ? -18.995 5.434 7.976 1.00 90.12 77 GLY A N 1
ATOM 528 C CA . GLY A 1 77 ? -19.655 4.574 8.964 1.00 90.12 77 GLY A CA 1
ATOM 529 C C . GLY A 1 77 ? -18.717 3.952 10.007 1.00 90.12 77 GLY A C 1
ATOM 530 O O . GLY A 1 77 ? -19.173 3.137 10.809 1.00 90.12 77 GLY A O 1
ATOM 531 N N . TYR A 1 78 ? -17.437 4.337 10.037 1.00 92.69 78 TYR A N 1
ATOM 532 C CA . TYR A 1 78 ? -16.471 3.937 11.061 1.00 92.69 78 TYR A CA 1
ATOM 533 C C . TYR A 1 78 ? -15.797 5.153 11.707 1.00 92.69 78 TYR A C 1
ATOM 535 O O . TYR A 1 78 ? -15.626 6.194 11.076 1.00 92.69 78 TYR A O 1
ATOM 543 N N . TYR A 1 79 ? -15.335 4.995 12.946 1.00 92.50 79 TYR A N 1
ATOM 544 C CA . TYR A 1 79 ? -14.530 5.985 13.658 1.00 92.50 79 TYR A CA 1
ATOM 545 C C . TYR A 1 79 ? -13.191 5.390 14.108 1.00 92.50 79 TYR A C 1
ATOM 547 O O . TYR A 1 79 ? -13.073 4.183 14.346 1.00 92.50 79 TYR A O 1
ATOM 555 N N . LEU A 1 80 ? -12.165 6.241 14.191 1.00 93.75 80 LEU A N 1
ATOM 556 C CA . LEU A 1 80 ? -10.810 5.835 14.553 1.00 93.75 80 LEU A CA 1
ATOM 557 C C . LEU A 1 80 ? -10.648 5.798 16.076 1.00 93.75 80 LEU A C 1
ATOM 559 O O . LEU A 1 80 ? -10.790 6.820 16.741 1.00 93.75 80 LEU A O 1
ATOM 563 N N . GLU A 1 81 ? -10.289 4.640 16.623 1.00 93.88 81 GLU A N 1
ATOM 564 C CA . GLU A 1 81 ? -10.016 4.460 18.049 1.00 93.88 81 GLU A CA 1
ATOM 565 C C . GLU A 1 81 ? -8.817 3.524 18.241 1.00 93.88 81 GLU A C 1
ATOM 567 O O . GLU A 1 81 ? -8.834 2.371 17.806 1.00 93.88 81 GLU A O 1
ATOM 572 N N . GLY A 1 82 ? -7.742 4.021 18.863 1.00 91.88 82 GLY A N 1
ATOM 573 C CA . GLY A 1 82 ? -6.546 3.215 19.143 1.00 91.88 82 GLY A CA 1
ATOM 574 C C . GLY A 1 82 ? -5.900 2.599 17.893 1.00 91.88 82 GLY A C 1
ATOM 575 O O . GLY A 1 82 ? -5.444 1.458 17.937 1.00 91.88 82 GLY A O 1
ATOM 576 N N . GLY A 1 83 ? -5.921 3.312 16.760 1.00 93.00 83 GLY A N 1
ATOM 577 C CA . GLY A 1 83 ? -5.399 2.810 15.484 1.00 93.00 83 GLY A CA 1
ATOM 578 C C . GLY A 1 83 ? -6.280 1.749 14.817 1.00 93.00 83 GLY A C 1
ATOM 579 O O . GLY A 1 83 ? -5.840 1.103 13.872 1.00 93.00 83 GLY A O 1
ATOM 580 N N . LYS A 1 84 ? -7.516 1.543 15.279 1.00 93.88 84 LYS A N 1
ATOM 581 C CA . LYS A 1 84 ? -8.487 0.624 14.674 1.00 93.88 84 LYS A CA 1
ATOM 582 C C . LYS A 1 84 ? -9.743 1.383 14.275 1.00 93.88 84 LYS A C 1
ATOM 584 O O . LYS A 1 84 ? -10.143 2.327 14.948 1.00 93.88 84 LYS A O 1
ATOM 589 N N . CYS A 1 85 ? -10.380 0.942 13.198 1.00 94.06 85 CYS A N 1
ATOM 590 C CA . CYS A 1 85 ? -11.661 1.489 12.775 1.00 94.06 85 CYS A CA 1
ATOM 591 C C . CYS A 1 85 ? -12.795 0.674 13.386 1.00 94.06 85 CYS A C 1
ATOM 593 O O . CYS A 1 85 ? -12.937 -0.519 13.111 1.00 94.06 85 CYS A O 1
ATOM 595 N N . LYS A 1 86 ? -13.593 1.318 14.235 1.00 92.44 86 LYS A N 1
ATOM 596 C CA . LYS A 1 86 ? -14.776 0.729 14.866 1.00 92.44 86 LYS A CA 1
ATOM 597 C C . LYS A 1 86 ? -16.029 1.228 14.163 1.00 92.44 86 LYS A C 1
ATOM 599 O O . LYS A 1 86 ? -16.090 2.388 13.779 1.00 92.44 86 LYS A O 1
ATOM 604 N N . VAL A 1 87 ? -17.011 0.349 13.985 1.00 91.75 87 VAL A N 1
ATOM 605 C CA . VAL A 1 87 ? -18.287 0.707 13.350 1.00 91.75 87 VAL A CA 1
ATOM 606 C C . VAL A 1 87 ? -18.996 1.746 14.216 1.00 91.75 87 VAL A C 1
ATOM 608 O O . VAL A 1 87 ? -19.153 1.547 15.424 1.00 91.75 87 VAL A O 1
ATOM 611 N N . CYS A 1 88 ? -19.449 2.834 13.602 1.00 86.94 88 CYS A N 1
ATOM 612 C CA . CYS A 1 88 ? -20.372 3.764 14.231 1.00 86.94 88 CYS A CA 1
ATOM 613 C C . CYS A 1 88 ? -21.677 3.014 14.494 1.00 86.94 88 CYS A C 1
ATOM 615 O O . CYS A 1 88 ? -22.359 2.592 13.560 1.00 86.94 88 CYS A O 1
ATOM 617 N N . LYS A 1 89 ? -22.045 2.827 15.763 1.00 83.75 89 LYS A N 1
ATOM 618 C CA . LYS A 1 89 ? -23.392 2.347 16.067 1.00 83.75 89 LYS A CA 1
ATOM 619 C C . LYS A 1 89 ? -24.373 3.430 15.624 1.00 83.75 89 LYS A C 1
ATOM 621 O O . LYS A 1 89 ? -24.258 4.580 16.042 1.00 83.75 89 LYS A O 1
ATOM 626 N N . THR A 1 90 ? -25.325 3.068 14.772 1.00 70.81 90 THR A N 1
ATOM 627 C CA . THR A 1 90 ? -26.484 3.915 14.483 1.00 70.81 90 THR A CA 1
ATOM 628 C C . THR A 1 90 ? -27.164 4.254 15.810 1.00 70.81 90 THR A C 1
ATOM 630 O O . THR A 1 90 ? -27.594 3.339 16.512 1.00 70.81 90 THR A O 1
ATOM 633 N N . GLY A 1 91 ? -27.210 5.541 16.171 1.00 56.66 91 GLY A N 1
ATOM 634 C CA . GLY A 1 91 ? -27.840 6.012 17.412 1.00 56.66 91 GLY A CA 1
ATOM 635 C C . GLY A 1 91 ? -26.992 6.911 18.319 1.00 56.66 91 GLY A C 1
ATOM 636 O O . GLY A 1 91 ? -27.472 7.273 19.386 1.00 56.66 91 GLY A O 1
ATOM 637 N N . CYS A 1 92 ? -25.771 7.297 17.940 1.00 55.72 92 CYS A N 1
ATOM 638 C CA . CYS A 1 92 ? -25.085 8.405 18.613 1.00 55.72 92 CYS A CA 1
ATOM 639 C C . CYS A 1 92 ? -25.528 9.735 17.985 1.00 55.72 92 CYS A C 1
ATOM 641 O O . CYS A 1 92 ? -25.039 10.113 16.921 1.00 55.72 92 CYS A O 1
ATOM 643 N N . SER A 1 93 ? -26.504 10.367 18.639 1.00 53.50 93 SER A N 1
ATOM 644 C CA . SER A 1 93 ? -26.933 11.763 18.473 1.00 53.50 93 SER A CA 1
ATOM 645 C C . SER A 1 93 ? -26.177 12.682 19.420 1.00 53.50 93 SER A C 1
ATOM 647 O O . SER A 1 93 ? -26.033 12.261 20.592 1.00 53.50 93 SER A O 1
#

Sequence (93 aa):
VLNAKLDATTCVSCKAGFYLEGSKCKVCATGCKECSGATKCISCSDGYYLDGNICKRCTTGCSKCSAASTCTGCSDGYYLEGGKCKVCKTGCS